Protein AF-A0A0G4KA81-F1 (afdb_monomer_lite)

Secondary structure (DSSP, 8-state):
-HHHHHHHHHHHHHHHHHHHHHH--SHHHHHHHHHHHHHHHHHHHHHHHHHHH-

pLDDT: mean 89.8, std 7.44, range [60.16, 96.0]

Radius of gyration: 12.9 Å; chains: 1; bounding box: 30×15×33 Å

Sequence (54 aa):
MMCYLFFYAWHIVGFICIFFSITNKNPIGKAFYLLCFFLSDIIGMLFLIAEKLS

Structure (mmCIF, N/CA/C/O backbone):
data_AF-A0A0G4KA81-F1
#
_entry.id   AF-A0A0G4KA81-F1
#
loop_
_atom_site.group_PDB
_atom_site.id
_atom_site.type_symbol
_atom_site.label_atom_id
_atom_site.label_alt_id
_atom_site.label_comp_id
_atom_site.label_asym_id
_atom_site.label_entity_id
_atom_site.label_seq_id
_atom_site.pdbx_PDB_ins_code
_atom_site.Cartn_x
_atom_site.Cartn_y
_atom_site.Cartn_z
_atom_site.occupancy
_atom_site.B_iso_or_equiv
_atom_site.auth_seq_id
_atom_sit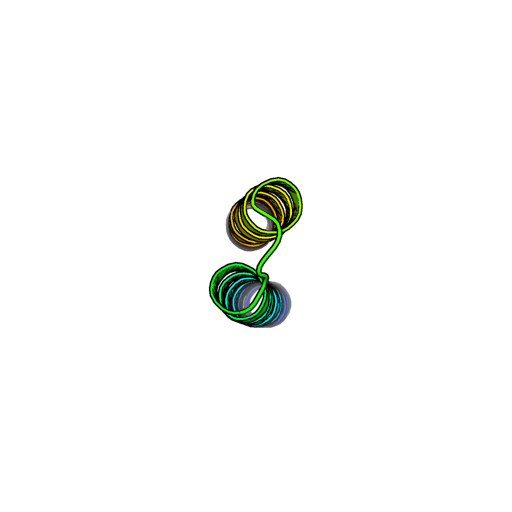e.auth_comp_id
_atom_site.auth_asym_id
_atom_site.auth_atom_id
_atom_site.pdbx_PDB_model_num
ATOM 1 N N . MET A 1 1 ? 13.740 -4.095 -13.483 1.00 60.16 1 MET A N 1
ATOM 2 C CA . MET A 1 1 ? 13.499 -5.399 -12.783 1.00 60.16 1 MET A CA 1
ATOM 3 C C . MET A 1 1 ? 13.435 -5.269 -11.257 1.00 60.16 1 MET A C 1
ATOM 5 O O . MET A 1 1 ? 12.480 -5.770 -10.680 1.00 60.16 1 MET A O 1
ATOM 9 N N . MET A 1 2 ? 14.381 -4.585 -10.593 1.00 68.38 2 MET A N 1
ATOM 10 C CA . MET A 1 2 ? 14.294 -4.321 -9.141 1.00 68.38 2 MET A CA 1
ATOM 11 C C . MET A 1 2 ? 13.12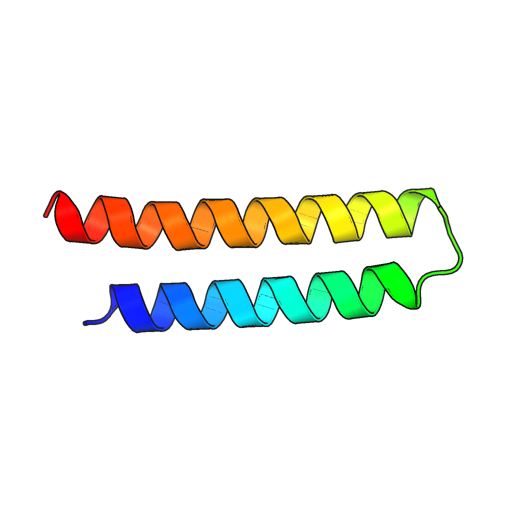2 -3.387 -8.766 1.00 68.38 2 MET A C 1
ATOM 13 O O . MET A 1 2 ? 12.430 -3.662 -7.790 1.00 68.38 2 MET A O 1
ATOM 17 N N . CYS A 1 3 ? 12.835 -2.346 -9.563 1.00 73.81 3 CYS A N 1
ATOM 18 C CA . CYS A 1 3 ? 11.721 -1.417 -9.304 1.00 73.81 3 CYS A CA 1
ATOM 19 C C . CYS A 1 3 ? 10.343 -2.089 -9.305 1.00 73.81 3 CYS A C 1
ATOM 21 O O . CYS A 1 3 ? 9.518 -1.751 -8.464 1.00 73.81 3 CYS A O 1
ATOM 23 N N . TYR A 1 4 ? 10.105 -3.088 -10.160 1.00 78.56 4 TYR A N 1
ATOM 24 C CA . TYR A 1 4 ? 8.858 -3.860 -10.126 1.00 78.56 4 TYR A CA 1
ATOM 25 C C . TYR A 1 4 ? 8.666 -4.600 -8.798 1.00 78.56 4 TYR A C 1
ATOM 27 O O . TYR A 1 4 ? 7.553 -4.663 -8.288 1.00 78.56 4 TYR A O 1
ATOM 35 N N . LEU A 1 5 ? 9.737 -5.127 -8.199 1.00 82.75 5 LEU A N 1
ATOM 36 C CA . LEU A 1 5 ? 9.649 -5.820 -6.912 1.00 82.75 5 LEU A CA 1
ATOM 37 C C . LEU A 1 5 ? 9.300 -4.843 -5.778 1.00 82.75 5 LEU A C 1
ATOM 39 O O . LEU A 1 5 ? 8.442 -5.149 -4.953 1.00 82.75 5 LEU A O 1
ATOM 43 N N . PHE A 1 6 ? 9.889 -3.642 -5.790 1.00 85.62 6 PHE A N 1
ATOM 44 C CA . PHE A 1 6 ? 9.509 -2.561 -4.875 1.00 85.62 6 PHE A CA 1
ATOM 45 C C . PHE A 1 6 ? 8.068 -2.093 -5.100 1.00 85.62 6 PHE A C 1
ATOM 47 O O . PHE A 1 6 ? 7.337 -1.914 -4.131 1.00 85.62 6 PHE A O 1
ATOM 54 N N . PHE A 1 7 ? 7.633 -1.957 -6.353 1.00 87.25 7 PHE A N 1
ATOM 55 C CA . PHE A 1 7 ? 6.256 -1.610 -6.701 1.00 87.25 7 PHE A CA 1
ATOM 56 C C . PHE A 1 7 ? 5.252 -2.609 -6.112 1.00 87.25 7 PHE A C 1
ATOM 58 O O . PHE A 1 7 ? 4.338 -2.216 -5.386 1.00 87.25 7 PHE A O 1
ATOM 65 N N . TYR A 1 8 ? 5.456 -3.911 -6.338 1.00 87.88 8 TYR A N 1
ATOM 66 C CA . TYR A 1 8 ? 4.581 -4.941 -5.773 1.00 87.88 8 TYR A CA 1
ATOM 67 C C . TYR A 1 8 ? 4.615 -4.963 -4.241 1.00 87.88 8 TYR A C 1
ATOM 69 O O . TYR A 1 8 ? 3.565 -5.102 -3.613 1.00 87.88 8 TYR A O 1
ATOM 77 N N . ALA A 1 9 ? 5.788 -4.777 -3.625 1.00 90.94 9 ALA A N 1
ATOM 78 C CA . ALA A 1 9 ? 5.905 -4.705 -2.170 1.00 90.94 9 ALA A CA 1
ATOM 79 C C . ALA A 1 9 ? 5.098 -3.531 -1.588 1.00 90.94 9 ALA A C 1
ATOM 81 O O . ALA A 1 9 ? 4.342 -3.720 -0.634 1.00 90.94 9 ALA A O 1
ATOM 82 N N . TRP A 1 10 ? 5.187 -2.342 -2.192 1.00 90.38 10 TRP A N 1
ATOM 83 C CA . TRP A 1 10 ? 4.418 -1.171 -1.763 1.00 90.38 10 TRP A CA 1
ATOM 84 C C . TRP A 1 10 ? 2.909 -1.347 -1.968 1.00 90.38 10 TRP A C 1
ATOM 86 O O . TRP A 1 10 ? 2.127 -0.936 -1.112 1.00 90.38 10 TRP A O 1
ATOM 96 N N . HIS A 1 11 ? 2.465 -2.033 -3.020 1.00 90.12 11 HIS A N 1
ATOM 97 C CA . HIS A 1 11 ? 1.043 -2.363 -3.156 1.00 90.12 11 HIS A CA 1
ATOM 98 C C . HIS A 1 11 ? 0.553 -3.324 -2.064 1.00 90.12 11 HIS A C 1
ATOM 100 O O . HIS A 1 11 ? -0.525 -3.112 -1.509 1.00 90.12 11 HIS A O 1
ATOM 106 N N . ILE A 1 12 ? 1.344 -4.341 -1.697 1.00 93.50 12 ILE A N 1
ATOM 107 C CA . ILE A 1 12 ? 1.000 -5.269 -0.604 1.00 93.50 12 ILE A CA 1
ATOM 108 C C . ILE A 1 12 ? 0.867 -4.515 0.726 1.00 93.50 12 ILE A C 1
ATOM 110 O O . ILE A 1 12 ? -0.108 -4.717 1.452 1.00 93.50 12 ILE A O 1
ATOM 114 N N . VAL A 1 13 ? 1.799 -3.604 1.024 1.00 93.25 13 VAL A N 1
ATOM 115 C CA . VAL A 1 13 ? 1.728 -2.731 2.210 1.00 93.25 13 VAL A CA 1
ATOM 116 C C . VAL A 1 13 ? 0.442 -1.898 2.196 1.00 93.25 13 VAL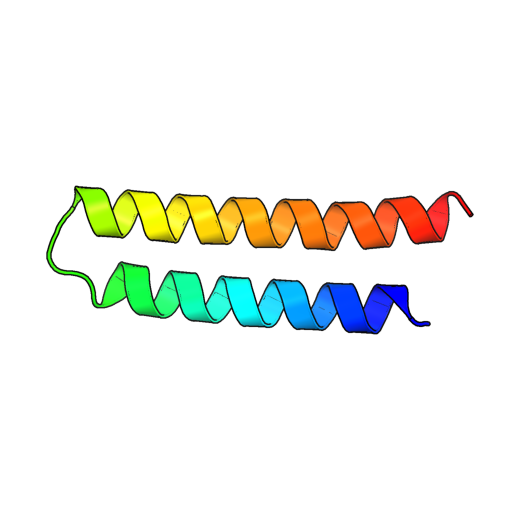 A C 1
ATOM 118 O O . VAL A 1 13 ? -0.263 -1.839 3.204 1.00 93.25 13 VAL A O 1
ATOM 121 N N . GLY A 1 14 ? 0.075 -1.336 1.042 1.00 93.19 14 GLY A N 1
ATOM 122 C CA . GLY A 1 14 ? -1.172 -0.590 0.872 1.00 93.19 14 GLY A CA 1
ATOM 123 C C . GLY A 1 14 ? -2.420 -1.429 1.176 1.00 93.19 14 GLY A C 1
ATOM 124 O O . GLY A 1 14 ? -3.294 -0.985 1.924 1.00 93.19 14 GLY A O 1
ATOM 125 N N . PHE A 1 15 ? -2.494 -2.663 0.669 1.00 94.19 15 PHE A N 1
ATOM 126 C CA . P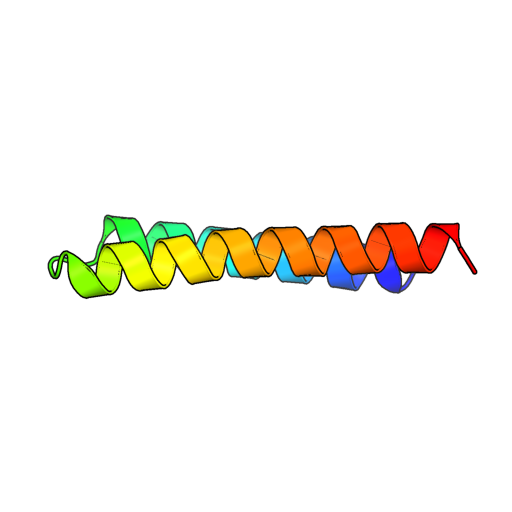HE A 1 15 ? -3.605 -3.577 0.968 1.00 94.19 15 PHE A CA 1
ATOM 127 C C . PHE A 1 15 ? -3.717 -3.901 2.460 1.00 94.19 15 PHE A C 1
ATOM 129 O O . PHE A 1 15 ? -4.822 -3.931 3.008 1.00 94.19 15 PHE A O 1
ATOM 136 N N . ILE A 1 16 ? -2.583 -4.090 3.137 1.00 95.25 16 ILE A N 1
ATOM 137 C CA . ILE A 1 16 ? -2.550 -4.302 4.587 1.00 95.25 16 ILE A CA 1
ATOM 138 C C . ILE A 1 16 ? -3.110 -3.068 5.314 1.00 95.25 16 ILE A C 1
ATOM 140 O O . ILE A 1 16 ? -3.949 -3.210 6.206 1.00 95.25 16 ILE A O 1
ATOM 144 N N . CYS A 1 17 ? -2.728 -1.853 4.904 1.00 93.62 17 CYS A N 1
ATOM 145 C CA . CYS A 1 17 ? -3.277 -0.616 5.466 1.00 93.62 17 CYS A CA 1
ATOM 146 C C . CYS A 1 17 ? -4.798 -0.507 5.277 1.00 93.62 17 CYS A C 1
ATOM 148 O O . CYS A 1 17 ? -5.495 -0.138 6.222 1.00 93.62 17 CYS A O 1
ATOM 150 N N . ILE A 1 18 ? -5.343 -0.888 4.115 1.00 94.50 18 ILE A N 1
ATOM 151 C CA . ILE A 1 18 ? -6.803 -0.939 3.907 1.00 94.50 18 ILE A CA 1
ATOM 152 C C . ILE A 1 18 ? -7.463 -1.901 4.897 1.00 94.50 18 ILE A C 1
ATOM 154 O O . ILE A 1 18 ? -8.469 -1.552 5.517 1.00 94.50 18 ILE A O 1
ATOM 158 N N . PHE A 1 19 ? -6.893 -3.092 5.086 1.00 94.81 19 PHE A N 1
ATOM 159 C CA . PHE A 1 19 ? -7.445 -4.084 6.009 1.00 94.81 19 PHE A CA 1
ATOM 160 C C . PHE A 1 19 ? -7.496 -3.558 7.452 1.00 94.81 19 PHE A C 1
ATOM 162 O O . PHE A 1 19 ? -8.518 -3.673 8.139 1.00 94.81 19 PHE A O 1
ATOM 169 N N . PHE A 1 20 ? -6.428 -2.893 7.899 1.00 93.19 20 PHE A N 1
ATOM 170 C CA . PHE A 1 20 ? -6.410 -2.220 9.198 1.00 93.19 20 PHE A CA 1
ATOM 171 C C . PHE A 1 20 ? -7.392 -1.044 9.268 1.00 93.19 20 PHE A C 1
ATOM 173 O O . PHE A 1 20 ? -8.041 -0.862 10.293 1.00 93.19 20 PHE A O 1
ATOM 180 N N . SER A 1 21 ? -7.578 -0.282 8.186 1.00 94.50 21 SER A N 1
ATOM 181 C CA . SER A 1 21 ? -8.574 0.798 8.137 1.00 94.50 21 SER A CA 1
ATOM 182 C C . SER A 1 21 ? -10.000 0.275 8.342 1.00 94.50 21 SER A C 1
ATOM 184 O O . SER A 1 21 ? -10.754 0.822 9.145 1.00 94.50 21 SER A O 1
ATOM 186 N N . ILE A 1 22 ? -10.370 -0.821 7.673 1.00 93.69 22 ILE A N 1
ATOM 187 C CA . ILE A 1 22 ? -11.724 -1.396 7.759 1.00 93.69 22 ILE A CA 1
ATOM 188 C C . ILE A 1 22 ? -12.007 -1.938 9.167 1.00 93.69 22 ILE A C 1
ATOM 190 O O . ILE A 1 22 ? -13.104 -1.754 9.697 1.00 93.69 22 ILE A O 1
ATOM 194 N N . THR A 1 23 ? -11.014 -2.582 9.782 1.00 94.12 23 THR A N 1
ATOM 195 C CA . THR A 1 23 ? -11.143 -3.215 11.105 1.00 94.12 23 THR A CA 1
ATOM 196 C C . THR A 1 23 ? -11.032 -2.227 12.270 1.00 94.12 23 THR A C 1
ATOM 198 O O . THR A 1 23 ? -11.506 -2.516 13.372 1.00 94.12 23 THR A O 1
ATOM 201 N N . ASN A 1 24 ? -10.451 -1.044 12.052 1.00 92.12 24 ASN A N 1
ATOM 202 C CA . ASN A 1 24 ? -10.273 -0.051 13.104 1.00 92.12 24 ASN A CA 1
ATOM 203 C C . ASN A 1 24 ? -11.607 0.597 13.496 1.00 92.12 24 ASN A C 1
ATOM 205 O O . ASN A 1 24 ? -12.341 1.102 12.657 1.00 92.12 24 ASN A O 1
ATOM 209 N N . LYS A 1 25 ? -11.928 0.630 14.790 1.00 94.44 25 LYS A N 1
ATOM 210 C CA . LYS A 1 25 ? -13.165 1.251 15.294 1.00 94.44 25 LYS A CA 1
ATOM 211 C C . LYS A 1 25 ? -13.046 2.770 15.448 1.00 94.44 25 LYS A C 1
ATOM 213 O O . LYS A 1 25 ? -14.062 3.457 15.453 1.00 94.44 25 LYS A O 1
ATOM 218 N N . ASN A 1 26 ? -11.825 3.297 15.556 1.00 95.62 26 ASN A N 1
ATOM 219 C CA . ASN A 1 26 ? -11.580 4.723 15.742 1.00 95.62 26 ASN A CA 1
ATOM 220 C C . ASN A 1 26 ? -11.590 5.457 14.383 1.00 95.62 26 ASN A C 1
ATOM 222 O O . ASN A 1 26 ? -10.743 5.144 13.542 1.00 95.62 26 ASN A O 1
ATOM 226 N N . PRO A 1 27 ? -12.475 6.448 14.153 1.00 92.12 27 PRO A N 1
ATOM 227 C CA . PRO A 1 27 ? -12.559 7.167 12.877 1.00 92.12 27 PRO A CA 1
ATOM 228 C C . PRO A 1 27 ? -11.248 7.857 12.479 1.00 92.12 27 PRO A C 1
ATOM 230 O O . PRO A 1 27 ? -10.887 7.847 11.305 1.00 92.12 27 PRO A O 1
ATOM 233 N N . ILE A 1 28 ? -10.494 8.386 13.449 1.00 94.75 28 ILE A N 1
ATOM 234 C CA . ILE A 1 28 ? -9.183 9.005 13.191 1.00 94.75 28 ILE A CA 1
ATOM 235 C C . ILE A 1 28 ? -8.197 7.952 12.680 1.00 94.75 28 ILE A C 1
ATOM 237 O O . ILE A 1 28 ? -7.496 8.165 11.694 1.00 94.75 28 ILE A O 1
ATOM 241 N N . GLY A 1 29 ? -8.180 6.782 13.319 1.00 93.38 29 GLY A N 1
ATOM 242 C CA . GLY A 1 29 ? -7.325 5.677 12.909 1.00 93.38 29 GLY A CA 1
ATOM 243 C C . GLY A 1 29 ? -7.699 5.127 11.530 1.00 93.38 29 GLY A C 1
ATOM 244 O O . GLY A 1 29 ? -6.806 4.831 10.742 1.00 93.38 29 GLY A O 1
ATOM 245 N N . LYS A 1 30 ? -8.996 5.067 11.188 1.00 94.62 30 LYS A N 1
ATOM 246 C CA . LYS A 1 30 ? -9.440 4.727 9.825 1.00 94.62 30 LYS A CA 1
ATOM 247 C C . LYS A 1 30 ? -8.852 5.679 8.790 1.00 94.62 30 LYS A C 1
ATOM 249 O O . LYS A 1 30 ? -8.270 5.215 7.812 1.00 94.62 30 LYS A O 1
ATOM 254 N N . ALA A 1 31 ? -8.988 6.987 9.025 1.00 94.88 31 ALA A N 1
ATOM 255 C CA . ALA A 1 31 ? -8.481 8.024 8.130 1.00 94.88 31 ALA A CA 1
ATOM 256 C C . ALA A 1 31 ? -6.953 7.964 7.993 1.00 94.88 31 ALA A C 1
ATOM 258 O O . ALA A 1 31 ? -6.438 8.075 6.885 1.00 94.88 31 ALA A O 1
ATOM 259 N N . PHE A 1 32 ? -6.236 7.707 9.091 1.00 96.00 32 PHE A N 1
ATOM 260 C CA . PHE A 1 32 ? -4.785 7.526 9.074 1.00 96.00 32 PHE A CA 1
ATOM 261 C C . PHE A 1 32 ? -4.359 6.337 8.204 1.00 96.00 32 PHE A C 1
ATOM 263 O O . PHE A 1 32 ? -3.525 6.493 7.319 1.00 96.00 32 PHE A O 1
ATOM 270 N N . TYR A 1 33 ? -4.974 5.164 8.385 1.00 95.31 33 TYR A N 1
ATOM 271 C CA . TYR A 1 33 ? -4.673 3.995 7.553 1.00 95.31 33 TYR A CA 1
ATOM 272 C C . TYR A 1 33 ? -5.062 4.193 6.082 1.00 95.31 33 TYR A C 1
ATOM 274 O O . TYR A 1 33 ? -4.372 3.692 5.196 1.00 95.31 33 TYR A O 1
ATOM 282 N N . LEU A 1 34 ? -6.130 4.951 5.811 1.00 94.56 34 LEU A N 1
ATOM 283 C CA . LEU A 1 34 ? -6.507 5.338 4.451 1.00 94.56 34 LEU A CA 1
ATOM 284 C C . LEU A 1 34 ? -5.433 6.239 3.817 1.00 94.56 34 LEU A C 1
ATOM 286 O O . LEU A 1 34 ? -5.065 6.054 2.662 1.00 94.56 34 LEU A O 1
ATOM 290 N N . LEU A 1 35 ? -4.892 7.184 4.590 1.00 95.50 35 LEU A N 1
ATOM 291 C CA . LEU A 1 35 ? -3.799 8.054 4.161 1.00 95.50 35 LEU A CA 1
ATOM 292 C C . LEU A 1 35 ? -2.513 7.255 3.905 1.00 95.50 35 LEU A C 1
ATOM 294 O O . LEU A 1 35 ? -1.847 7.484 2.898 1.00 95.50 35 LEU A O 1
ATOM 298 N N . CYS A 1 36 ? -2.202 6.268 4.752 1.00 95.06 36 CYS A N 1
ATOM 299 C CA . CYS A 1 36 ? -1.098 5.337 4.515 1.00 95.06 36 CYS A CA 1
ATOM 300 C C . CYS A 1 36 ? -1.283 4.530 3.224 1.00 95.06 36 CYS A C 1
ATOM 302 O O . CYS A 1 36 ? -0.310 4.335 2.503 1.00 95.06 36 CYS A O 1
ATOM 304 N N . PHE A 1 37 ? -2.508 4.099 2.902 1.00 95.00 37 PHE A N 1
ATOM 305 C CA . PHE A 1 37 ? -2.796 3.415 1.639 1.00 95.00 37 PHE A CA 1
ATOM 306 C C . PHE A 1 37 ? -2.472 4.298 0.427 1.00 95.00 37 PHE A C 1
ATOM 308 O O . PHE A 1 37 ? -1.703 3.878 -0.436 1.00 95.00 37 PHE A O 1
ATOM 315 N N . PHE A 1 38 ? -2.981 5.535 0.394 1.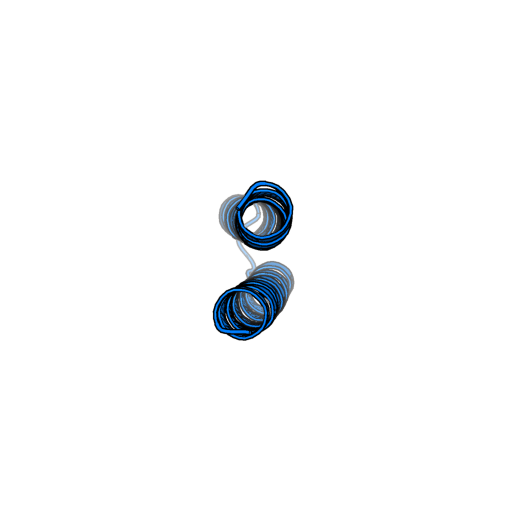00 94.38 38 PHE A N 1
ATOM 316 C CA . PHE A 1 38 ? -2.686 6.464 -0.702 1.00 94.38 38 PHE A CA 1
ATOM 317 C C . PHE A 1 38 ? -1.193 6.771 -0.817 1.00 94.38 38 PHE A C 1
ATOM 319 O O . PHE A 1 38 ? -0.656 6.824 -1.919 1.00 94.38 38 PHE A O 1
ATOM 326 N N . LEU A 1 39 ? -0.504 6.938 0.314 1.00 95.00 39 LEU A N 1
ATOM 327 C CA . LEU A 1 39 ? 0.934 7.180 0.318 1.00 95.00 39 LEU A CA 1
ATOM 328 C C . LEU A 1 39 ? 1.714 5.983 -0.245 1.00 95.00 39 LEU A C 1
ATOM 330 O O . LEU A 1 39 ? 2.649 6.174 -1.019 1.00 95.00 39 LEU A O 1
ATOM 334 N N . SER A 1 40 ? 1.306 4.761 0.102 1.00 94.25 40 SER A N 1
ATOM 335 C CA . SER A 1 40 ? 1.892 3.521 -0.418 1.00 94.25 40 SER A CA 1
ATOM 336 C C . SER A 1 40 ? 1.771 3.428 -1.943 1.00 94.25 40 SER A C 1
ATOM 338 O O . SER A 1 40 ? 2.734 3.079 -2.624 1.00 94.25 40 SER A O 1
ATOM 340 N N . ASP A 1 41 ? 0.607 3.800 -2.480 1.00 91.94 41 ASP A N 1
ATOM 341 C CA . ASP A 1 41 ? 0.321 3.804 -3.918 1.00 91.94 41 ASP A CA 1
ATOM 342 C C . ASP A 1 41 ? 1.161 4.859 -4.663 1.00 91.94 41 ASP A C 1
ATOM 344 O O . ASP A 1 41 ? 1.819 4.556 -5.661 1.00 91.94 41 ASP A O 1
ATOM 348 N N . ILE A 1 42 ? 1.249 6.077 -4.107 1.00 93.50 42 ILE A N 1
ATOM 349 C CA . ILE A 1 42 ? 2.086 7.161 -4.646 1.00 93.50 42 ILE A CA 1
ATOM 350 C C . ILE A 1 42 ? 3.556 6.737 -4.701 1.00 93.50 42 ILE A C 1
ATOM 352 O O . ILE A 1 42 ? 4.208 6.942 -5.725 1.00 93.50 42 ILE A O 1
ATOM 356 N N . ILE A 1 43 ? 4.086 6.140 -3.627 1.00 92.69 43 ILE A N 1
ATOM 357 C CA . ILE A 1 43 ? 5.480 5.678 -3.582 1.00 92.69 43 ILE A CA 1
ATOM 358 C C . ILE A 1 43 ? 5.714 4.585 -4.630 1.00 92.69 43 ILE A C 1
ATOM 360 O O . ILE A 1 43 ? 6.700 4.654 -5.364 1.00 92.69 43 ILE A O 1
ATOM 364 N N . GLY A 1 44 ? 4.802 3.614 -4.745 1.00 90.50 44 GLY A N 1
ATOM 365 C CA . GLY A 1 44 ? 4.868 2.579 -5.778 1.00 90.50 44 GLY A CA 1
ATOM 366 C C . GLY A 1 44 ? 4.950 3.180 -7.185 1.00 90.50 44 GLY A C 1
ATOM 367 O O . GLY A 1 44 ? 5.867 2.864 -7.947 1.00 90.50 44 GLY A O 1
ATOM 368 N N . MET A 1 45 ? 4.047 4.106 -7.509 1.00 89.19 45 MET A N 1
ATOM 369 C CA . MET A 1 45 ? 4.041 4.803 -8.799 1.00 89.19 45 MET A CA 1
ATOM 370 C C . MET A 1 45 ? 5.322 5.616 -9.030 1.00 89.19 45 MET A C 1
ATOM 372 O O . MET A 1 45 ? 5.839 5.641 -10.148 1.00 89.19 45 MET A O 1
ATOM 376 N N . LEU A 1 46 ? 5.887 6.221 -7.981 1.00 91.06 46 LEU A N 1
ATOM 377 C CA . LEU A 1 46 ? 7.151 6.954 -8.058 1.00 91.06 46 LEU A CA 1
ATOM 378 C C . LEU A 1 46 ? 8.309 6.050 -8.513 1.00 91.06 46 LEU A C 1
ATOM 380 O O . LEU A 1 46 ? 9.114 6.467 -9.343 1.00 91.06 46 LEU A O 1
ATOM 384 N N . PHE A 1 47 ? 8.371 4.806 -8.023 1.00 87.94 47 PHE A N 1
ATOM 385 C CA . PHE A 1 47 ? 9.388 3.830 -8.441 1.00 87.94 47 PHE A CA 1
ATOM 386 C C . PHE A 1 47 ? 9.247 3.420 -9.910 1.00 87.94 47 PHE A C 1
ATOM 388 O O . PHE A 1 47 ? 10.260 3.264 -10.594 1.00 87.94 47 PHE A O 1
ATOM 395 N N . LEU A 1 48 ? 8.016 3.278 -10.412 1.00 86.00 48 LEU A N 1
ATOM 396 C CA . LEU A 1 48 ? 7.774 3.000 -11.832 1.00 86.00 48 LEU A CA 1
ATOM 397 C C . LEU A 1 48 ? 8.187 4.177 -12.721 1.00 86.00 48 LEU A C 1
ATOM 399 O O . LEU A 1 48 ? 8.793 3.976 -13.773 1.00 86.00 48 LEU A O 1
ATOM 403 N N . ILE A 1 49 ? 7.882 5.408 -12.301 1.00 88.19 49 ILE A N 1
ATOM 404 C CA . ILE A 1 49 ? 8.294 6.618 -13.025 1.00 88.19 49 ILE A CA 1
ATOM 405 C C . ILE A 1 49 ? 9.821 6.740 -13.024 1.00 88.19 49 ILE A C 1
ATOM 407 O O . ILE A 1 49 ? 10.406 7.008 -14.071 1.00 88.19 49 ILE A O 1
ATOM 411 N N . ALA A 1 50 ? 10.466 6.501 -11.880 1.00 87.00 50 ALA A N 1
ATOM 412 C CA . ALA A 1 50 ? 11.919 6.538 -11.754 1.00 87.00 50 ALA A CA 1
ATOM 413 C C 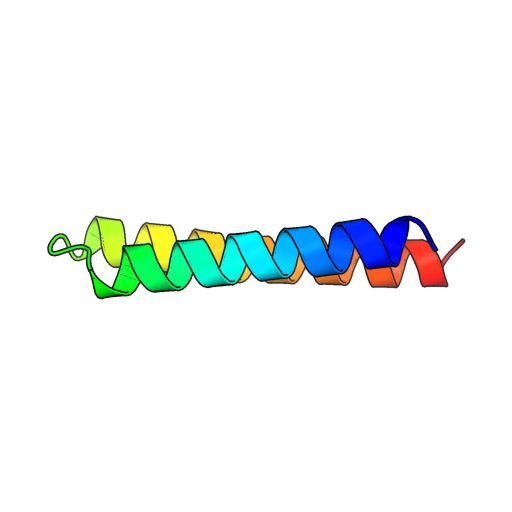. ALA A 1 50 ? 12.611 5.481 -12.630 1.00 87.00 50 ALA A C 1
ATOM 415 O O . ALA A 1 50 ? 13.622 5.790 -13.251 1.00 87.00 50 ALA A O 1
ATOM 416 N N . GLU A 1 51 ? 12.057 4.265 -12.738 1.00 84.88 51 GLU A N 1
ATOM 417 C CA . GLU A 1 51 ? 12.581 3.247 -13.663 1.00 84.88 51 GLU A CA 1
ATOM 418 C C . GLU A 1 51 ? 12.458 3.694 -15.120 1.00 84.88 51 GLU A C 1
ATOM 420 O O . GLU A 1 51 ? 13.374 3.477 -15.900 1.00 84.88 51 GLU A O 1
ATOM 425 N N . LYS A 1 52 ? 11.345 4.334 -15.490 1.00 83.50 52 LYS A N 1
ATOM 426 C CA . LYS A 1 52 ? 11.101 4.779 -16.868 1.00 83.50 52 LYS A CA 1
ATOM 427 C C . LYS A 1 52 ? 11.929 6.006 -17.271 1.00 83.50 52 LYS A C 1
ATOM 429 O O . LYS A 1 52 ? 12.013 6.308 -18.459 1.00 83.50 52 LYS A O 1
ATOM 434 N N . LEU A 1 53 ? 12.474 6.730 -16.293 1.00 82.56 53 LEU A N 1
ATOM 435 C CA . LEU A 1 53 ? 13.346 7.888 -16.490 1.00 82.56 53 LEU A CA 1
ATOM 436 C C . LEU A 1 53 ? 14.841 7.509 -16.523 1.00 82.56 53 LEU A C 1
ATOM 438 O O . LEU A 1 53 ? 15.648 8.316 -16.981 1.00 82.56 53 LEU A O 1
ATOM 442 N N . SER A 1 54 ? 15.196 6.319 -16.026 1.00 69.75 54 SER A N 1
ATOM 443 C CA . SER A 1 54 ? 16.558 5.764 -16.038 1.00 69.75 54 SER A CA 1
ATOM 444 C C . SER A 1 54 ? 16.876 5.033 -17.337 1.00 69.75 54 SER A C 1
ATOM 446 O O . SER A 1 54 ? 18.095 4.913 -17.596 1.00 69.75 54 SER A O 1
#

Organism: NCBI:txid381802

Foldseek 3Di:
DVLVVLLVVLQVQLVVLCVQLVPDPDPVSVVVSPVSNVVSNVVSVVSVVVVVVD